Protein AF-A0A8T7H4N2-F1 (afdb_monomer_lite)

Organism: NCBI:txid83986

pLDDT: mean 77.34, std 13.8, range [42.28, 93.06]

Sequence (103 aa):
REIALAVALDDPRILPNLSPVGRTGAQGLFDLPYIRRLRADRPDLAHFEPAVLISSVSDGWIKLTVRAWISKIPRKDEIVSRYLKEVLTRLQADEIPVKAEVS

Radius of gyration: 16.46 Å; chains: 1; bounding box: 45×29×42 Å

Foldseek 3Di:
DVLLLVLLCPDCFWPPNPDPVLVVVVQVVCVPPVNCVVDVDRDDRVVQRKDWDFPDDPPNDTDIDIDIDGSDPVCVVVSVVVSVVSSVVVCVVVVNDDDDDDD

Secondary structure (DSSP, 8-state):
-HHHHHHHHH-TTBTT---HHHHHHHHHHHTSHHHHHH-SS---GGGG--EEEEEEEETTEEEEEEE--BS-GGGHHHHHHHHHHHHHHHHHHTT--------

Structure (mmCIF, N/CA/C/O backbone):
data_AF-A0A8T7H4N2-F1
#
_entry.id   AF-A0A8T7H4N2-F1
#
loop_
_atom_site.group_PDB
_atom_site.id
_atom_site.type_symbol
_atom_site.label_atom_id
_atom_site.label_alt_id
_atom_site.label_comp_id
_atom_site.label_asym_id
_atom_site.label_entity_id
_atom_site.label_seq_id
_atom_site.pdbx_PDB_ins_code
_atom_site.Cartn_x
_atom_site.Cartn_y
_atom_site.Cartn_z
_atom_site.occupancy
_atom_site.B_iso_or_equiv
_atom_site.auth_seq_id
_atom_site.auth_comp_id
_atom_site.auth_asym_id
_atom_site.auth_atom_id
_atom_site.pdbx_PDB_model_num
ATOM 1 N N . ARG A 1 1 ? -6.026 -4.482 5.841 1.00 85.38 1 ARG A N 1
ATOM 2 C CA . ARG A 1 1 ? -4.801 -5.032 5.195 1.00 85.38 1 ARG A CA 1
ATOM 3 C C . ARG A 1 1 ? -4.945 -5.070 3.680 1.00 85.38 1 ARG A C 1
ATOM 5 O O . ARG A 1 1 ? -4.092 -4.519 3.002 1.00 85.38 1 ARG A O 1
ATOM 12 N N . GLU A 1 2 ? -5.997 -5.709 3.173 1.00 89.75 2 GLU A N 1
ATOM 13 C CA . GLU A 1 2 ? -6.218 -5.919 1.734 1.00 89.75 2 GLU A CA 1
ATOM 14 C C . GLU A 1 2 ? -6.292 -4.608 0.953 1.00 89.75 2 GLU A C 1
ATOM 16 O O . GLU A 1 2 ? -5.593 -4.471 -0.040 1.00 89.75 2 GLU A O 1
ATOM 21 N N . ILE A 1 3 ? -7.003 -3.606 1.478 1.00 89.69 3 ILE A N 1
ATOM 22 C CA . ILE A 1 3 ? -7.089 -2.264 0.880 1.00 89.69 3 ILE A CA 1
ATOM 23 C C . ILE A 1 3 ? -5.699 -1.652 0.647 1.00 89.69 3 ILE A C 1
ATOM 25 O O . ILE A 1 3 ? -5.387 -1.224 -0.458 1.00 89.69 3 ILE A O 1
ATOM 29 N N . ALA A 1 4 ? -4.834 -1.656 1.666 1.00 87.69 4 ALA A N 1
ATOM 30 C CA . ALA A 1 4 ? -3.483 -1.103 1.565 1.00 87.69 4 ALA A CA 1
ATOM 31 C C . ALA A 1 4 ? -2.623 -1.848 0.528 1.00 87.69 4 ALA A C 1
ATOM 33 O O . ALA A 1 4 ? -1.886 -1.226 -0.233 1.00 87.69 4 ALA A O 1
ATOM 34 N N . LEU A 1 5 ? -2.745 -3.178 0.470 1.00 89.88 5 LEU A N 1
ATOM 35 C CA . LEU A 1 5 ? -2.023 -3.985 -0.510 1.00 89.88 5 LEU A CA 1
ATOM 36 C C . LEU A 1 5 ? -2.528 -3.721 -1.934 1.00 89.88 5 LEU A C 1
ATOM 38 O O . LEU A 1 5 ? -1.719 -3.508 -2.831 1.00 89.88 5 LEU A O 1
ATOM 42 N N . ALA A 1 6 ? -3.846 -3.687 -2.129 1.00 89.88 6 ALA A N 1
ATOM 43 C CA . ALA A 1 6 ? -4.468 -3.433 -3.424 1.00 89.88 6 ALA A CA 1
ATOM 44 C C . ALA A 1 6 ? -4.061 -2.063 -3.978 1.00 89.88 6 ALA A C 1
ATOM 46 O O . ALA A 1 6 ? -3.598 -1.976 -5.107 1.00 89.88 6 ALA A O 1
ATOM 47 N N . VAL A 1 7 ? -4.114 -1.008 -3.158 1.00 89.44 7 VAL A N 1
ATOM 48 C CA . VAL A 1 7 ? -3.677 0.337 -3.570 1.00 89.44 7 VAL A CA 1
ATOM 49 C C . VAL A 1 7 ? -2.201 0.357 -3.978 1.00 89.44 7 VAL A C 1
ATOM 51 O O . VAL A 1 7 ? -1.835 1.040 -4.933 1.00 89.44 7 VAL A O 1
ATOM 54 N N . ALA A 1 8 ? -1.343 -0.393 -3.279 1.00 86.69 8 ALA A N 1
ATOM 55 C CA . ALA A 1 8 ? 0.072 -0.484 -3.629 1.00 86.69 8 ALA A CA 1
ATOM 56 C C . ALA A 1 8 ? 0.293 -1.228 -4.956 1.00 86.69 8 ALA A C 1
ATOM 58 O O . ALA A 1 8 ? 1.159 -0.835 -5.732 1.00 86.69 8 ALA A O 1
ATOM 59 N N . LEU A 1 9 ? -0.489 -2.277 -5.221 1.00 86.19 9 LEU A N 1
ATOM 60 C CA . LEU A 1 9 ? -0.438 -3.034 -6.472 1.00 86.19 9 LEU A CA 1
ATOM 61 C C . LEU A 1 9 ? -1.041 -2.256 -7.650 1.00 86.19 9 LEU A C 1
ATOM 63 O O . LEU A 1 9 ? -0.572 -2.417 -8.773 1.00 86.19 9 LEU A O 1
ATOM 67 N N . ASP A 1 10 ? -2.022 -1.387 -7.407 1.00 88.06 10 ASP A N 1
ATOM 68 C CA . ASP A 1 10 ? -2.665 -0.559 -8.432 1.00 88.06 10 ASP A CA 1
ATOM 69 C C . ASP A 1 10 ? -1.787 0.627 -8.891 1.00 88.06 10 ASP A C 1
ATOM 71 O O . ASP A 1 10 ? -1.969 1.128 -10.003 1.00 88.06 10 ASP A O 1
ATOM 75 N N . ASP A 1 11 ? -0.836 1.106 -8.072 1.00 83.69 11 ASP A N 1
ATOM 76 C CA . ASP A 1 11 ? -0.024 2.282 -8.423 1.00 83.69 11 ASP A CA 1
ATOM 77 C C . ASP A 1 11 ? 1.127 1.922 -9.386 1.00 83.69 11 ASP A C 1
ATOM 79 O O . ASP A 1 11 ? 2.058 1.215 -8.997 1.00 83.69 11 ASP A O 1
ATOM 83 N N . PRO A 1 12 ? 1.169 2.498 -10.607 1.00 83.06 12 PRO A N 1
ATOM 84 C CA . PRO A 1 12 ? 2.171 2.167 -11.620 1.00 83.06 12 PRO A CA 1
ATOM 85 C C . PRO A 1 12 ? 3.611 2.609 -11.275 1.00 83.06 12 PRO A C 1
ATOM 87 O O . PRO A 1 12 ? 4.556 2.397 -12.045 1.00 83.06 12 PRO A O 1
ATOM 90 N N . ARG A 1 13 ? 3.785 3.353 -10.176 1.00 83.38 13 ARG A N 1
ATOM 91 C CA . ARG A 1 13 ? 5.083 3.838 -9.682 1.00 83.38 13 ARG A CA 1
ATOM 92 C C . ARG A 1 13 ? 5.593 3.014 -8.510 1.00 83.38 13 ARG A C 1
ATOM 94 O O . ARG A 1 13 ? 6.754 3.223 -8.139 1.00 83.38 13 ARG A O 1
ATOM 101 N N . ILE A 1 14 ? 4.761 2.130 -7.965 1.00 83.75 14 ILE A N 1
ATOM 102 C CA . ILE A 1 14 ? 5.112 1.152 -6.946 1.00 83.75 14 ILE A CA 1
ATOM 103 C C . ILE A 1 14 ? 5.406 -0.179 -7.651 1.00 83.75 14 ILE A C 1
ATOM 105 O O . ILE A 1 14 ? 4.671 -0.639 -8.520 1.00 83.75 14 ILE A O 1
ATOM 109 N N . LEU A 1 15 ? 6.544 -0.782 -7.329 1.00 80.38 15 LEU A N 1
ATOM 110 C CA . LEU A 1 15 ? 6.911 -2.100 -7.841 1.00 80.38 15 LEU A CA 1
ATOM 111 C C . LEU A 1 15 ? 5.987 -3.184 -7.249 1.00 80.38 15 LEU A C 1
ATOM 113 O O . LEU A 1 15 ? 5.520 -3.020 -6.126 1.00 80.38 15 LEU A O 1
ATOM 117 N N . PRO A 1 16 ? 5.728 -4.286 -7.978 1.00 72.06 16 PRO A N 1
ATOM 118 C CA . PRO A 1 16 ? 6.297 -4.647 -9.277 1.00 72.06 16 PRO A CA 1
ATOM 119 C C . PRO A 1 16 ? 5.478 -4.103 -10.458 1.00 72.06 16 PRO A C 1
ATOM 121 O O . PRO A 1 16 ? 5.827 -4.352 -11.618 1.00 72.06 16 PRO A O 1
ATOM 124 N N . ASN A 1 17 ? 4.395 -3.366 -10.190 1.00 71.00 17 ASN A N 1
ATOM 125 C CA . ASN A 1 17 ? 3.510 -2.812 -11.204 1.00 71.00 17 ASN A CA 1
ATOM 126 C C . ASN A 1 17 ? 4.145 -1.587 -11.874 1.00 71.00 17 ASN A C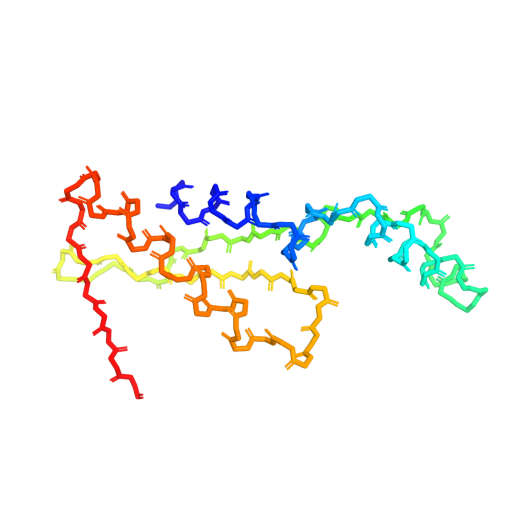 1
ATOM 128 O O . ASN A 1 17 ? 3.643 -0.480 -11.811 1.00 71.00 17 ASN A O 1
ATOM 132 N N . LEU A 1 18 ? 5.298 -1.757 -12.513 1.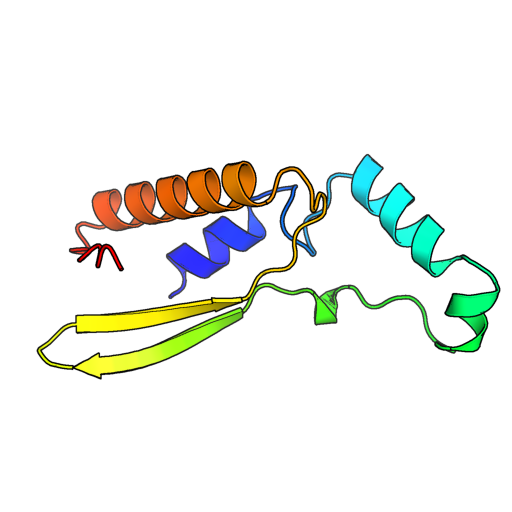00 65.19 18 LEU A N 1
ATOM 133 C CA . LEU A 1 18 ? 5.864 -0.700 -13.339 1.00 65.19 18 LEU A CA 1
ATOM 134 C C . LEU A 1 18 ? 5.041 -0.550 -14.618 1.00 65.19 18 LEU A C 1
ATOM 136 O O . LEU A 1 18 ? 4.647 -1.542 -15.238 1.00 65.19 18 LEU A O 1
ATOM 140 N N . SER A 1 19 ? 4.877 0.694 -15.073 1.00 62.66 19 SER A N 1
ATOM 141 C CA . SER A 1 19 ? 4.394 0.960 -16.431 1.00 62.66 19 SER A CA 1
ATOM 142 C C . SER A 1 19 ? 5.258 0.220 -17.471 1.00 62.66 19 SER A C 1
ATOM 144 O O . SER A 1 19 ? 6.429 -0.051 -17.199 1.00 62.66 19 SER A O 1
ATOM 146 N N . PRO A 1 20 ? 4.753 -0.080 -18.682 1.00 61.03 20 PRO A N 1
ATOM 147 C CA . PRO A 1 20 ? 5.523 -0.800 -19.705 1.00 61.03 20 PRO A CA 1
ATOM 148 C C . PRO A 1 20 ? 6.901 -0.178 -19.990 1.00 61.03 20 PRO A C 1
ATOM 150 O O . PRO A 1 20 ? 7.901 -0.884 -20.058 1.00 61.03 20 PRO A O 1
ATOM 153 N N . VAL A 1 21 ? 6.973 1.157 -20.039 1.00 59.88 21 VAL A N 1
ATOM 154 C CA . VAL A 1 21 ? 8.227 1.917 -20.193 1.00 59.88 21 VAL A CA 1
ATOM 155 C C . VAL A 1 21 ? 9.133 1.770 -18.964 1.00 59.88 21 VAL A C 1
ATOM 157 O O . VAL A 1 21 ? 10.347 1.621 -19.090 1.00 59.88 21 VAL A O 1
ATOM 160 N N . GLY A 1 22 ? 8.544 1.779 -17.765 1.00 57.47 22 GLY A N 1
ATOM 161 C CA . GLY A 1 22 ? 9.252 1.525 -16.514 1.00 57.47 22 GLY A CA 1
ATOM 162 C C . GLY A 1 22 ? 9.807 0.103 -16.427 1.00 57.47 22 GLY A C 1
ATOM 163 O O . GLY A 1 22 ? 10.933 -0.063 -15.967 1.00 57.47 22 GLY A O 1
ATOM 164 N N . ARG A 1 23 ? 9.072 -0.907 -16.918 1.00 60.22 23 ARG A N 1
ATOM 165 C CA . ARG A 1 23 ? 9.543 -2.299 -16.995 1.00 60.22 23 ARG A CA 1
ATOM 166 C C . ARG A 1 23 ? 10.769 -2.410 -17.885 1.00 60.22 23 ARG A C 1
ATOM 168 O O . ARG A 1 23 ? 11.761 -2.962 -17.435 1.00 60.22 23 ARG A O 1
ATOM 175 N N . THR A 1 24 ? 10.753 -1.824 -19.083 1.00 57.84 24 THR A N 1
ATOM 176 C CA . THR A 1 24 ? 11.920 -1.832 -19.980 1.00 57.84 24 THR A CA 1
ATOM 177 C C . THR A 1 24 ? 13.130 -1.126 -19.360 1.00 57.84 24 THR A C 1
ATOM 179 O O . THR A 1 24 ? 14.243 -1.632 -19.451 1.00 57.84 24 THR A O 1
ATOM 182 N N . GLY A 1 25 ? 12.927 0.006 -18.675 1.00 59.34 25 GLY A N 1
ATOM 183 C CA . GLY A 1 25 ? 14.008 0.725 -17.989 1.00 59.34 25 GLY A CA 1
ATOM 184 C C . GLY A 1 25 ? 14.585 -0.029 -16.783 1.00 59.34 25 GLY A C 1
ATOM 185 O O . GLY A 1 25 ? 15.800 -0.079 -16.609 1.00 59.34 25 GLY A O 1
ATOM 186 N N . ALA A 1 26 ? 13.729 -0.656 -15.972 1.00 60.03 26 ALA A N 1
ATOM 187 C CA . ALA A 1 26 ? 14.156 -1.490 -14.852 1.00 60.03 26 ALA A CA 1
ATOM 188 C C . ALA A 1 26 ? 14.858 -2.765 -15.340 1.00 60.03 26 ALA A C 1
ATOM 190 O O . ALA A 1 26 ? 15.894 -3.135 -14.800 1.00 60.03 26 ALA A O 1
ATOM 191 N N . GLN A 1 27 ? 14.350 -3.395 -16.399 1.00 59.19 27 GLN A N 1
ATOM 192 C CA . GLN A 1 27 ? 14.961 -4.569 -17.020 1.00 59.19 27 GLN A CA 1
ATOM 193 C C . GLN A 1 27 ? 16.334 -4.239 -17.614 1.00 59.19 27 GLN A C 1
ATOM 195 O O . GLN A 1 27 ? 17.291 -4.949 -17.329 1.00 59.19 27 GLN A O 1
ATOM 200 N N . GLY A 1 28 ? 16.473 -3.088 -18.283 1.00 56.72 28 GLY A N 1
ATOM 201 C CA . GLY A 1 28 ? 17.762 -2.593 -18.776 1.00 56.72 28 GLY A CA 1
ATOM 202 C C . GLY A 1 28 ? 18.796 -2.333 -17.670 1.00 56.72 28 GLY A C 1
ATOM 203 O O . GLY A 1 28 ? 19.988 -2.532 -17.885 1.00 56.72 28 GLY A O 1
ATOM 204 N N . LEU A 1 29 ? 18.353 -1.952 -16.466 1.00 60.47 29 LEU A N 1
ATOM 205 C CA . LEU A 1 29 ? 19.202 -1.850 -15.271 1.00 60.47 29 LEU A CA 1
ATOM 206 C C . LEU A 1 29 ? 19.734 -3.223 -14.830 1.00 60.47 29 LEU A C 1
ATOM 208 O O . LEU A 1 29 ? 20.891 -3.333 -14.431 1.00 60.47 29 LEU A O 1
ATOM 212 N N . PHE A 1 30 ? 18.921 -4.275 -14.936 1.00 59.62 30 PHE A N 1
ATOM 213 C CA . PHE A 1 30 ? 19.323 -5.649 -14.618 1.00 59.62 30 PHE A CA 1
ATOM 214 C C . PHE A 1 30 ? 20.099 -6.345 -15.749 1.00 59.62 30 PHE A C 1
ATOM 216 O O . PHE A 1 30 ? 20.851 -7.280 -15.477 1.00 59.62 30 PHE A O 1
ATOM 223 N N . ASP A 1 31 ? 19.979 -5.864 -16.988 1.00 57.19 31 ASP A N 1
ATOM 224 C CA . ASP A 1 31 ? 20.745 -6.337 -18.148 1.00 57.19 31 ASP A CA 1
ATOM 225 C C . ASP A 1 31 ? 22.194 -5.810 -18.168 1.00 57.19 31 ASP A C 1
ATOM 227 O O . ASP A 1 31 ? 23.012 -6.254 -18.983 1.00 57.19 31 ASP A O 1
ATOM 231 N N . LEU A 1 32 ? 22.554 -4.892 -17.257 1.00 63.06 32 LEU A N 1
ATOM 232 C CA . LEU A 1 32 ? 23.919 -4.381 -17.144 1.00 63.06 32 LEU A CA 1
ATOM 233 C C . LEU A 1 32 ? 24.907 -5.525 -16.834 1.00 63.06 32 LEU A C 1
ATOM 235 O O . LEU A 1 32 ? 24.681 -6.295 -15.893 1.00 63.06 32 LEU A O 1
ATOM 239 N N . PRO A 1 33 ? 26.052 -5.619 -17.547 1.00 62.00 33 PRO A N 1
ATOM 240 C CA . PRO A 1 33 ? 26.974 -6.760 -17.459 1.00 62.00 33 PRO A CA 1
ATOM 241 C C . PRO A 1 33 ? 27.460 -7.070 -16.040 1.00 62.00 33 PRO A C 1
ATOM 243 O O . PRO A 1 33 ? 27.717 -8.222 -15.699 1.00 62.00 33 PRO A O 1
ATOM 246 N N . TYR A 1 34 ? 27.588 -6.034 -15.211 1.00 58.09 34 TYR A N 1
ATOM 247 C CA . TYR A 1 34 ? 28.027 -6.145 -13.825 1.00 58.09 34 TYR A CA 1
ATOM 248 C C . TYR A 1 34 ? 26.956 -6.771 -12.918 1.00 58.09 34 TYR A C 1
ATOM 250 O O . TYR A 1 34 ? 27.270 -7.619 -12.090 1.00 58.09 34 TYR A O 1
ATOM 258 N N . ILE A 1 35 ? 25.684 -6.418 -13.118 1.00 57.69 35 ILE A N 1
ATOM 259 C CA . ILE A 1 35 ? 24.553 -6.937 -12.333 1.00 57.69 35 ILE A CA 1
ATOM 260 C C . ILE A 1 35 ? 24.188 -8.353 -12.792 1.00 57.69 35 ILE A C 1
ATOM 262 O O . ILE A 1 35 ? 23.919 -9.221 -11.962 1.00 57.69 35 ILE A O 1
ATOM 266 N N . ARG A 1 36 ? 24.306 -8.630 -14.095 1.00 56.53 36 ARG A N 1
ATOM 267 C CA . ARG A 1 36 ? 24.134 -9.968 -14.676 1.00 56.53 36 ARG A CA 1
ATOM 268 C C . ARG A 1 36 ? 25.134 -10.998 -14.143 1.00 56.53 36 ARG A C 1
ATOM 270 O O . ARG A 1 36 ? 24.813 -12.173 -14.047 1.00 56.53 36 ARG A O 1
ATOM 277 N N . ARG A 1 37 ? 26.351 -10.577 -13.777 1.00 60.34 37 ARG A N 1
ATOM 278 C CA . ARG A 1 37 ? 27.342 -11.459 -13.129 1.00 60.34 37 ARG A CA 1
ATOM 279 C C . ARG A 1 37 ? 27.000 -11.772 -11.670 1.00 60.34 37 ARG A C 1
ATOM 281 O O . ARG A 1 37 ? 27.449 -12.791 -11.161 1.00 60.34 37 ARG A O 1
ATOM 288 N N . LEU A 1 38 ? 26.221 -10.909 -11.014 1.00 57.56 38 LEU A N 1
ATOM 289 C CA . LEU A 1 38 ? 25.801 -11.063 -9.618 1.00 57.56 38 LEU A CA 1
ATOM 290 C C . LEU A 1 38 ? 24.500 -11.868 -9.468 1.00 57.56 38 LEU A C 1
ATOM 292 O O . LEU A 1 38 ? 24.229 -12.367 -8.379 1.00 57.56 38 LEU A O 1
ATOM 296 N N . ARG A 1 39 ? 23.700 -12.020 -10.532 1.00 53.16 39 ARG A N 1
ATOM 297 C CA . ARG A 1 39 ? 22.515 -12.893 -10.552 1.00 53.16 39 ARG A CA 1
ATOM 298 C C . ARG A 1 39 ? 22.533 -13.799 -11.779 1.00 53.16 39 ARG A C 1
ATOM 300 O O . ARG A 1 39 ? 22.374 -13.326 -12.898 1.00 53.16 39 ARG A O 1
ATOM 307 N N . ALA A 1 40 ? 22.701 -15.099 -11.542 1.00 50.97 40 ALA A N 1
ATOM 308 C CA . ALA A 1 40 ? 22.676 -16.130 -12.579 1.00 50.97 40 ALA A CA 1
ATOM 309 C C . ALA A 1 40 ? 21.290 -16.292 -13.239 1.00 50.97 40 ALA A C 1
ATOM 311 O O . ALA A 1 40 ? 21.217 -16.698 -14.397 1.00 50.97 40 ALA A O 1
ATOM 312 N N . ASP A 1 41 ? 20.216 -15.896 -12.548 1.00 54.88 41 ASP A N 1
ATOM 313 C CA . ASP A 1 41 ? 18.835 -16.016 -13.016 1.00 54.88 41 ASP A CA 1
ATOM 314 C C . ASP A 1 41 ? 18.190 -14.644 -13.265 1.00 54.88 41 ASP A C 1
ATOM 316 O O . ASP A 1 41 ? 18.564 -13.636 -12.656 1.00 54.88 41 ASP A O 1
ATOM 320 N N . ARG A 1 42 ? 17.228 -14.606 -14.201 1.00 56.12 42 ARG A N 1
ATOM 321 C CA . ARG A 1 42 ? 16.462 -13.406 -14.597 1.00 56.12 42 ARG A CA 1
ATOM 322 C C . ARG A 1 42 ? 16.028 -12.591 -13.366 1.00 56.12 42 ARG A C 1
ATOM 324 O O . ARG A 1 42 ? 15.685 -13.186 -12.347 1.00 56.12 42 ARG A O 1
ATOM 331 N N . PRO A 1 43 ? 15.990 -11.248 -13.447 1.00 59.16 43 PRO A N 1
ATOM 332 C CA . PRO A 1 43 ? 15.576 -10.420 -12.321 1.00 59.16 43 PRO A CA 1
ATOM 333 C C . PRO A 1 43 ? 14.124 -10.728 -11.946 1.00 59.16 43 PRO A C 1
ATOM 335 O O . PRO A 1 43 ? 13.191 -10.287 -12.615 1.00 59.16 43 PRO A O 1
ATOM 338 N N . ASP A 1 44 ? 13.942 -11.497 -10.875 1.00 63.84 44 ASP A N 1
ATOM 339 C CA . ASP A 1 44 ? 12.631 -11.714 -10.287 1.00 63.84 44 ASP A CA 1
ATOM 340 C C . ASP A 1 44 ? 12.201 -10.442 -9.549 1.00 63.84 44 ASP A C 1
ATOM 342 O O . ASP A 1 44 ? 12.792 -10.043 -8.536 1.00 63.84 44 ASP A O 1
ATOM 346 N N . LEU A 1 45 ? 11.196 -9.766 -10.106 1.00 67.06 45 LEU A N 1
ATOM 347 C CA . LEU A 1 45 ? 10.615 -8.568 -9.514 1.00 67.06 45 LEU A CA 1
ATOM 348 C C . LEU A 1 45 ? 9.699 -8.894 -8.325 1.00 67.06 45 LEU A C 1
ATOM 350 O O . LEU A 1 45 ? 9.312 -7.961 -7.622 1.00 67.06 45 LEU A O 1
ATOM 354 N N . ALA A 1 46 ? 9.407 -10.174 -8.052 1.00 68.88 46 ALA A N 1
ATOM 355 C CA . ALA A 1 46 ? 8.617 -10.602 -6.896 1.00 68.88 46 ALA A CA 1
ATOM 356 C C . ALA A 1 46 ? 9.241 -10.149 -5.564 1.00 68.88 46 ALA A C 1
ATOM 358 O O . ALA A 1 46 ? 8.540 -9.816 -4.614 1.00 68.88 46 ALA A O 1
ATOM 359 N N . HIS A 1 47 ? 10.570 -10.017 -5.497 1.00 69.19 47 HIS A N 1
ATOM 360 C CA . HIS A 1 47 ? 11.250 -9.465 -4.317 1.00 69.19 47 HIS A CA 1
ATOM 361 C C . HIS A 1 47 ? 10.894 -8.000 -4.011 1.00 69.19 47 HIS A C 1
ATOM 363 O O . HIS A 1 47 ? 11.154 -7.520 -2.904 1.00 69.19 47 HIS A O 1
ATOM 369 N N . PHE A 1 48 ? 10.343 -7.277 -4.987 1.00 76.81 48 PHE A N 1
ATOM 370 C CA . PHE A 1 48 ? 9.918 -5.891 -4.835 1.00 76.81 48 PHE A CA 1
ATOM 371 C C . PHE A 1 48 ? 8.415 -5.754 -4.591 1.00 76.81 48 PHE A C 1
ATOM 373 O O . PHE A 1 48 ? 7.906 -4.632 -4.625 1.00 76.81 48 PHE A O 1
ATOM 380 N N . GLU A 1 49 ? 7.715 -6.859 -4.326 1.00 81.19 49 GLU A N 1
ATOM 381 C CA . GLU A 1 49 ? 6.301 -6.819 -3.986 1.00 81.19 49 GLU A CA 1
ATOM 382 C C . GLU A 1 49 ? 6.027 -5.993 -2.726 1.00 81.19 49 GLU A C 1
ATOM 384 O O . GLU A 1 49 ? 6.788 -6.047 -1.749 1.00 81.19 49 GLU A O 1
ATOM 389 N N . PRO A 1 50 ? 4.943 -5.198 -2.736 1.00 86.50 50 PRO A N 1
ATOM 390 C CA . PRO A 1 50 ? 4.543 -4.454 -1.565 1.00 86.50 50 PRO A CA 1
ATOM 391 C C . PRO A 1 50 ? 4.073 -5.427 -0.481 1.00 86.50 50 PRO A C 1
ATOM 393 O O . PRO A 1 50 ? 3.310 -6.358 -0.729 1.00 86.50 50 PRO A O 1
ATOM 396 N N . ALA A 1 51 ? 4.505 -5.188 0.753 1.00 87.69 51 ALA A N 1
ATOM 397 C CA . ALA A 1 51 ? 4.146 -5.996 1.907 1.00 87.69 51 ALA A CA 1
ATOM 398 C C . ALA A 1 51 ? 3.417 -5.143 2.945 1.00 87.69 51 ALA A C 1
ATOM 400 O O . ALA A 1 51 ? 3.879 -4.066 3.322 1.00 87.69 51 ALA A O 1
ATOM 401 N N . VAL A 1 52 ? 2.291 -5.654 3.445 1.00 88.69 52 VAL A N 1
ATOM 402 C CA . VAL A 1 52 ? 1.533 -5.042 4.542 1.00 88.69 52 VAL A CA 1
ATOM 403 C C . VAL A 1 52 ? 1.641 -5.935 5.770 1.00 88.69 52 VAL A C 1
ATOM 405 O O . VAL A 1 52 ? 1.160 -7.073 5.768 1.00 88.69 52 VAL A O 1
ATOM 408 N N . LEU A 1 53 ? 2.268 -5.397 6.811 1.00 88.56 53 LEU A N 1
ATOM 409 C CA . LEU A 1 53 ? 2.542 -6.053 8.082 1.00 88.56 53 LEU A CA 1
ATOM 410 C C . LEU A 1 53 ? 1.656 -5.446 9.171 1.00 88.56 53 LEU A C 1
ATOM 412 O O . LEU A 1 53 ? 1.495 -4.228 9.239 1.00 88.56 53 LEU A O 1
ATOM 416 N N . ILE A 1 54 ? 1.108 -6.287 10.044 1.00 87.00 54 ILE A N 1
ATOM 417 C CA . ILE A 1 54 ? 0.458 -5.823 11.272 1.00 87.00 54 ILE A CA 1
ATOM 418 C C . ILE A 1 54 ? 1.566 -5.611 12.299 1.00 87.00 54 ILE A C 1
ATOM 420 O O . ILE A 1 54 ? 2.263 -6.552 12.664 1.00 87.00 54 ILE A O 1
ATOM 424 N N . SER A 1 55 ? 1.767 -4.366 12.713 1.00 85.75 55 SER A N 1
ATOM 425 C CA . SER A 1 55 ? 2.846 -3.986 13.628 1.00 85.75 55 SER A CA 1
ATOM 426 C C . SER A 1 55 ? 2.423 -4.015 15.086 1.00 85.75 55 SER A C 1
ATOM 428 O O . SER A 1 55 ? 3.257 -4.261 15.946 1.00 85.75 55 SER A O 1
ATOM 430 N N . SER A 1 56 ? 1.153 -3.732 15.370 1.00 86.56 56 SER A N 1
ATOM 431 C CA . SER A 1 56 ? 0.588 -3.806 16.715 1.00 86.56 56 SER A CA 1
ATOM 432 C C . SER A 1 56 ? -0.934 -3.849 16.641 1.00 86.56 56 SER A C 1
ATOM 434 O O . SER A 1 56 ? -1.528 -3.354 15.678 1.00 86.56 56 SER A O 1
ATOM 436 N N . VAL A 1 57 ? -1.547 -4.402 17.680 1.00 88.00 57 VAL A N 1
ATOM 437 C CA . VAL A 1 57 ? -2.978 -4.296 17.957 1.00 88.00 57 VAL A CA 1
ATOM 438 C C . VAL A 1 57 ? -3.105 -3.791 19.390 1.00 88.00 57 VAL A C 1
ATOM 440 O O . VAL A 1 57 ? -2.634 -4.447 20.314 1.00 88.00 57 VAL A O 1
ATOM 443 N N . SER A 1 58 ? -3.685 -2.609 19.573 1.00 87.12 58 SER A N 1
ATOM 444 C CA . SER A 1 58 ? -3.780 -1.944 20.878 1.00 87.12 58 SER A CA 1
ATOM 445 C C . SER A 1 58 ? -5.025 -1.0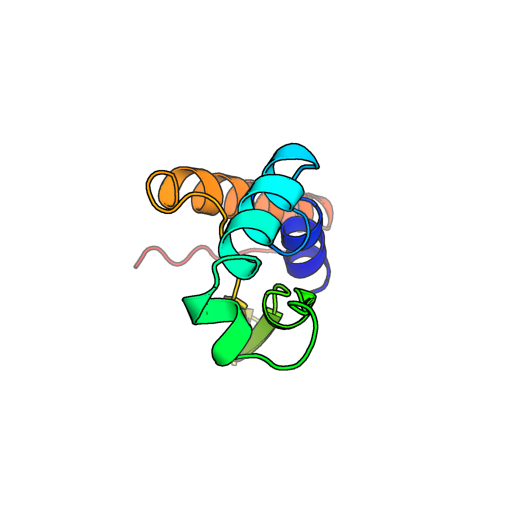71 20.941 1.00 87.12 58 SER A C 1
ATOM 447 O O . SER A 1 58 ? -5.308 -0.352 19.986 1.00 87.12 58 SER A O 1
ATOM 449 N N . ASP A 1 59 ? -5.753 -1.117 22.059 1.00 83.31 59 ASP A N 1
ATOM 450 C CA . ASP A 1 59 ? -6.924 -0.266 22.334 1.00 83.31 59 ASP A CA 1
ATOM 451 C C . ASP A 1 59 ? -7.988 -0.265 21.219 1.00 83.31 59 ASP A C 1
ATOM 453 O O . ASP A 1 59 ? -8.577 0.764 20.898 1.00 83.31 59 ASP A O 1
ATOM 457 N N . GLY A 1 60 ? -8.213 -1.420 20.581 1.00 84.44 60 GLY A N 1
ATOM 458 C CA . GLY A 1 60 ? -9.154 -1.553 19.460 1.00 84.44 60 GLY A CA 1
ATOM 459 C C . GLY A 1 60 ? -8.638 -1.016 18.119 1.00 84.44 60 GLY A C 1
ATOM 460 O O . GLY A 1 60 ? -9.352 -1.085 17.122 1.00 84.44 60 GLY A O 1
ATOM 461 N N . TRP A 1 61 ? -7.394 -0.536 18.061 1.00 86.62 61 TRP A N 1
ATOM 462 C CA . TRP A 1 61 ? -6.737 -0.053 16.849 1.00 86.62 61 TRP A CA 1
ATOM 463 C C . TRP A 1 61 ? -5.689 -1.038 16.341 1.00 86.62 61 TRP A C 1
ATOM 465 O O . TRP A 1 61 ? -4.990 -1.701 17.109 1.00 86.62 61 TRP A O 1
ATOM 475 N N . ILE A 1 62 ? -5.541 -1.091 15.018 1.00 87.69 62 ILE A N 1
ATOM 476 C CA . ILE A 1 62 ? -4.521 -1.898 14.348 1.00 87.69 62 ILE A CA 1
ATOM 477 C C . ILE A 1 62 ? -3.503 -0.958 13.713 1.00 87.69 62 ILE A C 1
ATOM 479 O O . ILE A 1 62 ? -3.833 -0.177 12.820 1.00 87.69 62 ILE A O 1
ATOM 483 N N . LYS A 1 63 ? -2.242 -1.074 14.131 1.00 88.62 63 LYS A N 1
ATOM 484 C CA . LYS A 1 63 ? -1.125 -0.395 13.474 1.00 88.62 63 LYS A CA 1
ATOM 485 C C . LYS A 1 63 ? -0.635 -1.251 12.314 1.00 88.62 63 LYS A C 1
ATOM 487 O O . LYS A 1 63 ? -0.204 -2.387 12.510 1.00 88.62 63 LYS A O 1
ATOM 492 N N . LEU A 1 64 ? -0.674 -0.693 11.109 1.00 87.50 64 LEU A N 1
ATOM 493 C CA . LEU A 1 64 ? -0.183 -1.337 9.893 1.00 87.50 64 LEU A CA 1
ATOM 494 C C . LEU A 1 64 ? 1.110 -0.663 9.433 1.00 87.50 64 LEU A C 1
ATOM 496 O O . LEU A 1 64 ? 1.165 0.558 9.322 1.00 87.50 64 LEU A O 1
ATOM 500 N N . THR A 1 65 ? 2.125 -1.462 9.113 1.00 87.69 65 THR A N 1
ATOM 501 C CA . THR A 1 65 ? 3.316 -1.005 8.390 1.00 87.69 65 THR A CA 1
ATOM 502 C C . THR A 1 65 ? 3.239 -1.488 6.955 1.00 87.69 65 THR A C 1
ATOM 504 O O . THR A 1 65 ? 3.080 -2.681 6.698 1.00 87.69 65 THR A O 1
ATOM 507 N N . VAL A 1 66 ? 3.380 -0.557 6.016 1.00 87.62 66 VAL A N 1
ATOM 508 C CA . VAL A 1 66 ? 3.424 -0.857 4.586 1.00 87.62 66 VAL A CA 1
ATOM 509 C C . VAL A 1 66 ? 4.844 -0.656 4.087 1.00 87.62 66 VAL A C 1
ATOM 511 O O . VAL A 1 66 ? 5.419 0.420 4.237 1.00 87.62 66 VAL A O 1
ATOM 514 N N . ARG A 1 67 ? 5.403 -1.695 3.473 1.00 89.31 67 ARG A N 1
ATOM 515 C CA . ARG A 1 67 ? 6.687 -1.652 2.782 1.00 89.31 67 ARG A CA 1
ATOM 516 C C . ARG A 1 67 ? 6.429 -1.734 1.287 1.00 89.31 67 ARG A C 1
ATOM 518 O O . ARG A 1 67 ? 5.844 -2.704 0.827 1.00 89.31 67 ARG A O 1
ATOM 525 N N . ALA A 1 68 ? 6.893 -0.744 0.543 1.00 86.38 68 ALA A N 1
ATOM 526 C CA . ALA A 1 68 ? 6.760 -0.698 -0.905 1.00 86.38 68 ALA A CA 1
ATOM 527 C C . ALA A 1 68 ? 8.038 -0.132 -1.526 1.00 86.38 68 ALA A C 1
ATOM 529 O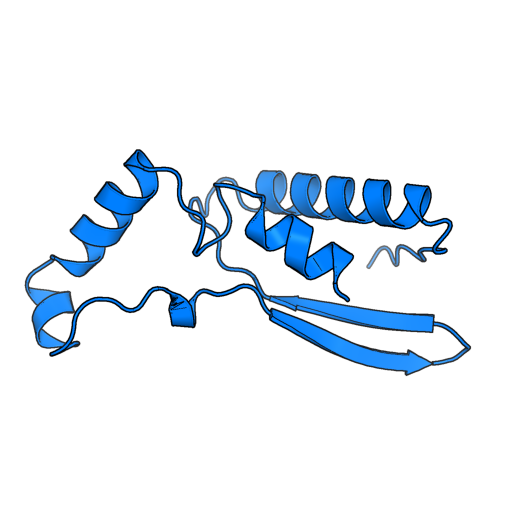 O . ALA A 1 68 ? 8.734 0.680 -0.910 1.00 86.38 68 ALA A O 1
ATOM 530 N N . TRP A 1 69 ? 8.335 -0.552 -2.751 1.00 84.62 69 TRP A N 1
ATOM 531 C CA . TRP A 1 69 ? 9.456 -0.035 -3.526 1.00 84.62 69 TRP A CA 1
ATOM 532 C C . TRP A 1 69 ? 8.944 0.910 -4.605 1.00 84.62 69 TRP A C 1
ATOM 534 O O . TRP A 1 69 ? 7.970 0.605 -5.285 1.00 84.62 69 TRP A O 1
ATOM 544 N N . ILE A 1 70 ? 9.606 2.054 -4.775 1.00 83.94 70 ILE A N 1
ATOM 545 C CA . ILE A 1 70 ? 9.194 3.084 -5.733 1.00 83.94 70 ILE A CA 1
ATOM 546 C C . ILE A 1 70 ? 10.187 3.206 -6.885 1.00 83.94 70 ILE A C 1
ATOM 548 O O . ILE A 1 70 ? 11.395 3.073 -6.712 1.00 83.94 70 ILE A O 1
ATOM 552 N N . SER A 1 71 ? 9.669 3.527 -8.064 1.00 74.69 71 SER A N 1
ATOM 553 C CA . SER A 1 71 ? 10.464 3.681 -9.290 1.00 74.69 71 SER A CA 1
ATOM 554 C C . SER A 1 71 ? 11.247 4.997 -9.383 1.00 74.69 71 SER A C 1
ATOM 556 O O . SER A 1 71 ? 12.263 5.059 -10.070 1.00 74.69 71 SER A O 1
ATOM 558 N N . LYS A 1 72 ? 10.782 6.071 -8.728 1.00 76.81 72 LYS A N 1
ATOM 559 C CA . LYS A 1 72 ? 11.361 7.423 -8.844 1.00 76.81 72 LYS A CA 1
ATOM 560 C C . LYS A 1 72 ? 11.678 8.014 -7.474 1.00 76.81 72 LYS A C 1
ATOM 562 O O . LYS A 1 72 ? 10.829 8.663 -6.871 1.00 76.81 72 LYS A O 1
ATOM 567 N N . ILE A 1 73 ? 12.927 7.849 -7.035 1.00 76.44 73 ILE A N 1
ATOM 568 C CA . ILE A 1 73 ? 13.426 8.346 -5.739 1.00 76.44 73 ILE A CA 1
ATOM 569 C C . ILE A 1 73 ? 13.142 9.850 -5.530 1.00 76.44 73 ILE A C 1
ATOM 571 O O . ILE A 1 73 ? 12.608 10.190 -4.476 1.00 76.44 73 ILE A O 1
ATOM 575 N N . PRO A 1 74 ? 13.373 10.757 -6.508 1.00 81.62 74 PRO A N 1
ATOM 576 C CA . PRO A 1 74 ? 13.142 12.192 -6.295 1.00 81.62 74 PRO A CA 1
ATOM 577 C C . PRO A 1 74 ? 11.670 12.571 -6.086 1.00 81.62 74 PRO A C 1
ATOM 579 O O . PRO A 1 74 ? 11.380 13.656 -5.600 1.00 81.62 74 PRO A O 1
ATOM 582 N N . ARG A 1 75 ? 10.730 11.693 -6.465 1.00 83.50 75 ARG A N 1
ATOM 583 C CA . ARG A 1 75 ? 9.281 11.914 -6.319 1.00 83.50 75 ARG A CA 1
ATOM 584 C C . ARG A 1 75 ? 8.693 11.090 -5.174 1.00 83.50 75 ARG A C 1
ATOM 586 O O . ARG A 1 75 ? 7.489 10.851 -5.161 1.00 83.50 75 ARG A O 1
ATOM 593 N N . LYS A 1 76 ? 9.531 10.642 -4.228 1.00 84.38 76 LYS A N 1
ATOM 594 C CA . LYS A 1 76 ? 9.118 9.820 -3.082 1.00 84.38 76 LYS A CA 1
ATOM 595 C C . LYS A 1 76 ? 7.907 10.410 -2.373 1.00 84.38 76 LYS A C 1
ATOM 597 O O . LYS A 1 76 ? 6.915 9.710 -2.220 1.00 84.38 76 LYS A O 1
ATOM 602 N N . ASP A 1 77 ? 7.979 11.675 -1.976 1.00 86.81 77 ASP A N 1
ATOM 603 C CA . ASP A 1 77 ? 6.928 12.283 -1.156 1.00 86.81 77 ASP A CA 1
ATOM 604 C C . ASP A 1 77 ? 5.611 12.391 -1.923 1.00 86.81 77 ASP A C 1
ATOM 606 O O . ASP A 1 77 ? 4.569 12.027 -1.397 1.00 86.81 77 ASP A O 1
ATOM 610 N N . GLU A 1 78 ? 5.655 12.749 -3.209 1.00 89.44 78 GLU A N 1
ATOM 611 C CA . GLU A 1 78 ? 4.468 12.762 -4.070 1.00 89.44 78 GLU A CA 1
ATOM 612 C C . GLU A 1 78 ? 3.821 11.369 -4.190 1.00 89.44 78 GLU A C 1
ATOM 614 O O . GLU A 1 78 ? 2.596 11.239 -4.114 1.00 89.44 78 GLU A O 1
ATOM 619 N N . ILE A 1 79 ? 4.636 10.324 -4.378 1.00 86.56 79 ILE A N 1
ATOM 620 C CA . ILE A 1 79 ? 4.160 8.939 -4.498 1.00 86.56 79 ILE A CA 1
ATOM 621 C C . ILE A 1 79 ? 3.546 8.480 -3.173 1.00 86.56 79 ILE A C 1
ATOM 623 O O . ILE A 1 79 ? 2.433 7.958 -3.167 1.00 86.56 79 ILE A O 1
ATOM 627 N N . VAL A 1 80 ? 4.231 8.727 -2.054 1.00 89.25 80 VAL A N 1
ATOM 628 C CA . VAL A 1 80 ? 3.762 8.357 -0.713 1.00 89.25 80 VAL A CA 1
ATOM 629 C C . VAL A 1 80 ? 2.475 9.098 -0.362 1.00 89.25 80 VAL A C 1
ATOM 631 O O . VAL A 1 80 ? 1.510 8.464 0.056 1.00 89.25 80 VAL A O 1
ATOM 634 N N . SER A 1 81 ? 2.410 10.415 -0.572 1.00 90.56 81 SER A N 1
ATOM 635 C CA . SER A 1 81 ? 1.208 11.204 -0.288 1.00 90.56 81 SER A CA 1
ATOM 636 C C . SER A 1 81 ? 0.010 10.733 -1.103 1.00 90.56 81 SER A C 1
ATOM 638 O O . SER A 1 81 ? -1.090 10.629 -0.562 1.00 90.56 81 SER A O 1
ATOM 640 N N . ARG A 1 82 ? 0.197 10.414 -2.390 1.00 90.81 82 ARG A N 1
ATOM 641 C CA . ARG A 1 82 ? -0.903 9.892 -3.206 1.00 90.81 82 ARG A CA 1
ATOM 642 C C . ARG A 1 82 ? -1.336 8.501 -2.752 1.00 90.81 82 ARG A C 1
ATOM 644 O O . ARG A 1 82 ? -2.534 8.277 -2.6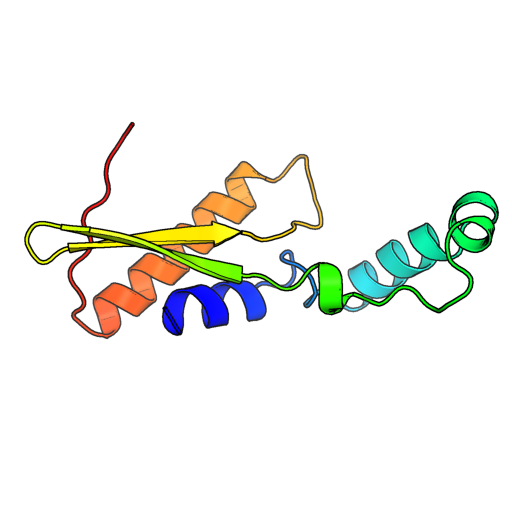27 1.00 90.81 82 ARG A O 1
ATOM 651 N N . TYR A 1 83 ? -0.384 7.608 -2.495 1.00 91.19 83 TYR A N 1
ATOM 652 C CA . TYR A 1 83 ? -0.662 6.272 -1.975 1.00 91.19 83 TYR A CA 1
ATOM 653 C C . TYR A 1 83 ? -1.495 6.349 -0.687 1.00 91.19 83 TYR A C 1
ATOM 655 O O . TYR A 1 83 ? -2.562 5.750 -0.600 1.00 91.19 83 TYR A O 1
ATOM 663 N N . LEU A 1 84 ? -1.058 7.157 0.285 1.00 91.38 84 LEU A N 1
ATOM 664 C CA . LEU A 1 84 ? -1.773 7.329 1.549 1.00 91.38 84 LEU A CA 1
ATOM 665 C C . LEU A 1 84 ? -3.165 7.927 1.340 1.00 91.38 84 LEU A C 1
ATOM 667 O O . LEU A 1 84 ? -4.115 7.463 1.961 1.00 91.38 84 LEU A O 1
ATOM 671 N N . LYS A 1 85 ? -3.306 8.915 0.448 1.00 92.81 85 LYS A N 1
ATOM 672 C CA . LYS A 1 85 ? -4.611 9.503 0.128 1.00 92.81 85 LYS A CA 1
ATOM 673 C C . LYS A 1 85 ? -5.581 8.458 -0.424 1.00 92.81 85 LYS A C 1
ATOM 675 O O . LYS A 1 85 ? -6.710 8.393 0.041 1.00 92.81 85 LYS A O 1
ATOM 680 N N . GLU A 1 86 ? -5.133 7.629 -1.359 1.00 92.81 86 GLU A N 1
ATOM 681 C CA . GLU A 1 86 ? -5.957 6.576 -1.958 1.00 92.81 86 GLU A CA 1
ATOM 682 C C . GLU A 1 86 ? -6.346 5.502 -0.929 1.00 92.81 86 GLU A C 1
ATOM 684 O O . GLU A 1 86 ? -7.507 5.102 -0.858 1.00 92.81 86 GLU A O 1
ATOM 689 N N . VAL A 1 87 ? -5.409 5.090 -0.065 1.00 91.50 87 VAL A N 1
ATOM 690 C CA . VAL A 1 87 ? -5.708 4.179 1.052 1.00 91.50 87 VAL A CA 1
ATOM 691 C C . VAL A 1 87 ? -6.766 4.775 1.978 1.00 91.50 87 VAL A C 1
ATOM 693 O O . VAL A 1 87 ? -7.723 4.087 2.321 1.00 91.50 87 VAL A O 1
ATOM 696 N N . LEU A 1 88 ? -6.624 6.046 2.364 1.00 91.12 88 LEU A N 1
ATOM 697 C CA . LEU A 1 88 ? -7.595 6.729 3.220 1.00 91.12 88 LEU A CA 1
ATOM 698 C C . LEU A 1 88 ? -8.972 6.819 2.559 1.00 91.12 88 LEU A C 1
ATOM 700 O O . LEU A 1 88 ? -9.969 6.552 3.220 1.00 91.12 88 LEU A O 1
ATOM 704 N N . THR A 1 89 ? -9.033 7.141 1.265 1.00 92.50 89 THR A N 1
ATOM 705 C CA . THR A 1 89 ? -10.293 7.198 0.516 1.00 92.50 89 THR A CA 1
ATOM 706 C C . THR A 1 89 ? -11.006 5.847 0.497 1.00 92.50 89 THR A C 1
ATOM 708 O O . THR A 1 89 ? -12.201 5.799 0.772 1.00 92.50 89 THR A O 1
ATOM 711 N N . ARG A 1 90 ? -10.291 4.744 0.240 1.00 93.06 90 ARG A N 1
ATOM 712 C CA . ARG A 1 90 ? -10.898 3.401 0.237 1.00 93.06 90 ARG A CA 1
ATOM 713 C C . ARG A 1 90 ? -11.299 2.935 1.640 1.00 93.06 90 ARG A C 1
ATOM 715 O O . ARG A 1 90 ? -12.360 2.353 1.798 1.00 93.06 90 ARG A O 1
ATOM 722 N N . LEU A 1 91 ? -10.502 3.241 2.668 1.00 90.81 91 LEU A N 1
ATOM 723 C CA . LEU A 1 91 ? -10.870 2.940 4.059 1.00 90.81 91 LEU A CA 1
ATOM 724 C C . LEU A 1 91 ? -12.130 3.697 4.495 1.00 90.81 91 LEU A C 1
ATOM 726 O O . LEU A 1 91 ? -12.985 3.117 5.152 1.00 90.81 91 LEU A O 1
ATOM 730 N N . GLN A 1 92 ? -12.261 4.969 4.109 1.00 90.50 92 GLN A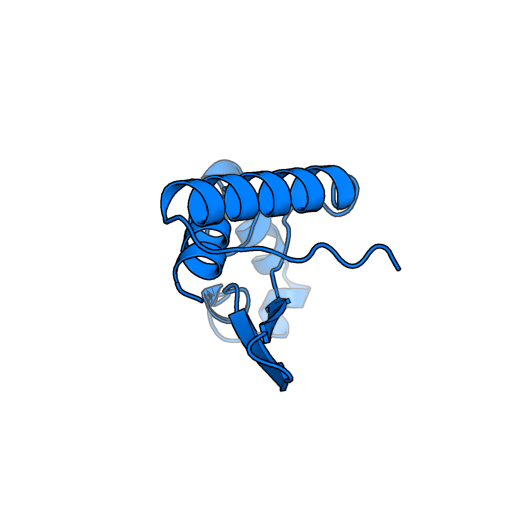 N 1
ATOM 731 C CA . GLN A 1 92 ? -13.459 5.766 4.385 1.00 90.50 92 GLN A CA 1
ATOM 732 C C . GLN A 1 92 ? -14.695 5.237 3.652 1.00 90.50 92 GLN A C 1
ATOM 734 O O . GLN A 1 92 ? -15.776 5.246 4.230 1.00 90.50 92 GLN A O 1
ATOM 739 N N . ALA A 1 93 ? -14.541 4.781 2.404 1.00 93.00 93 ALA A N 1
ATOM 740 C CA . ALA A 1 93 ? -15.633 4.188 1.633 1.00 93.00 93 ALA A CA 1
ATOM 741 C C . ALA A 1 93 ? -16.180 2.903 2.280 1.00 93.00 93 ALA A C 1
ATOM 743 O O . ALA A 1 93 ? -17.383 2.667 2.230 1.00 93.00 93 ALA A O 1
ATOM 744 N N . ASP A 1 94 ? -15.310 2.138 2.941 1.00 91.50 94 ASP A N 1
ATOM 745 C CA . ASP A 1 94 ? -15.665 0.922 3.683 1.00 91.50 94 ASP A CA 1
ATOM 746 C C . ASP A 1 94 ? -16.061 1.214 5.149 1.00 91.50 94 ASP A C 1
ATOM 748 O O . ASP A 1 94 ? -16.155 0.297 5.963 1.00 91.50 94 ASP A O 1
ATOM 752 N N . GLU A 1 95 ? -16.250 2.491 5.509 1.00 90.81 95 GLU A N 1
ATOM 753 C CA . GLU A 1 95 ? -16.599 2.959 6.861 1.00 90.81 95 GLU A CA 1
ATOM 754 C C . GLU A 1 95 ? -15.593 2.531 7.951 1.00 90.81 95 GLU A C 1
ATOM 756 O O . GLU A 1 95 ? -15.908 2.475 9.142 1.00 90.81 95 GLU A O 1
ATOM 761 N N . ILE A 1 96 ? -14.340 2.263 7.563 1.00 87.88 96 ILE A N 1
ATOM 762 C CA . ILE A 1 96 ? -13.272 1.865 8.480 1.00 87.88 96 ILE A CA 1
ATOM 763 C C . ILE A 1 96 ? -12.654 3.128 9.101 1.00 87.88 96 ILE A C 1
ATOM 765 O O . ILE A 1 96 ? -12.059 3.942 8.384 1.00 87.88 96 ILE A O 1
ATOM 769 N N . PRO A 1 97 ? -12.726 3.309 10.433 1.00 84.56 97 PRO A N 1
ATOM 770 C CA . PRO A 1 97 ? -12.167 4.483 11.087 1.00 84.56 97 PRO A CA 1
ATOM 771 C C . PRO A 1 97 ? -10.637 4.470 11.009 1.00 84.56 97 PRO A C 1
ATOM 773 O O . PRO A 1 97 ? -9.988 3.445 11.226 1.00 84.56 97 PRO A O 1
ATOM 776 N N . VAL A 1 98 ? -10.043 5.635 10.738 1.00 83.19 98 VAL A N 1
ATOM 777 C CA . VAL A 1 98 ? -8.587 5.794 10.638 1.00 83.19 98 VAL A CA 1
ATOM 778 C C . VAL A 1 98 ? -8.108 6.872 11.596 1.00 83.19 98 VAL A C 1
ATOM 780 O O . VAL A 1 98 ? -8.611 7.994 11.588 1.00 83.19 98 VAL A O 1
ATOM 783 N N . LYS A 1 99 ? -7.083 6.546 12.385 1.00 76.81 99 LYS A N 1
ATOM 784 C CA . LYS A 1 99 ? -6.360 7.503 13.220 1.00 76.81 99 LYS A CA 1
ATOM 785 C C . LYS A 1 99 ? -5.055 7.879 12.519 1.00 76.81 99 LYS A C 1
ATOM 787 O O . LYS A 1 99 ? -4.152 7.054 12.403 1.00 76.81 99 LYS A O 1
ATOM 792 N N . ALA A 1 100 ? -4.961 9.109 12.020 1.00 65.44 100 ALA A N 1
ATOM 793 C CA . ALA A 1 100 ? -3.703 9.646 11.511 1.00 65.44 100 ALA A CA 1
ATOM 794 C C . ALA A 1 100 ? -2.882 10.173 12.696 1.00 65.44 100 ALA A C 1
ATOM 796 O O . ALA A 1 100 ? -3.251 11.171 13.311 1.00 65.44 100 ALA A O 1
ATOM 797 N N . GLU A 1 101 ? -1.790 9.493 13.041 1.00 57.88 101 GLU A N 1
ATOM 798 C CA . GLU A 1 101 ? -0.821 10.022 14.003 1.00 57.88 101 GLU A CA 1
ATOM 799 C C . GLU A 1 101 ? 0.169 10.911 13.247 1.00 57.88 101 GLU A C 1
ATOM 801 O O . GLU A 1 101 ? 0.937 10.434 12.412 1.00 57.88 101 GLU A O 1
ATOM 806 N N . VAL A 1 102 ? 0.109 12.220 13.498 1.00 47.03 102 VAL A N 1
ATOM 807 C CA . VAL A 1 102 ? 1.136 13.166 13.049 1.00 47.03 102 VAL A CA 1
ATOM 808 C C . VAL A 1 102 ? 2.318 12.992 14.003 1.00 47.03 102 VAL A C 1
ATOM 810 O O . VAL A 1 102 ? 2.175 13.258 15.195 1.00 47.03 102 VAL A O 1
ATOM 813 N N . SER A 1 103 ? 3.434 12.455 13.504 1.00 42.28 103 SER A N 1
ATOM 814 C CA . SER A 1 103 ? 4.714 12.405 14.233 1.00 42.28 103 SER A CA 1
ATOM 815 C C . SER A 1 103 ? 5.536 13.657 13.974 1.00 42.28 103 SER A C 1
ATOM 817 O O . SER A 1 103 ? 5.481 14.149 12.824 1.00 42.28 103 SER A O 1
#